Protein AF-A0A6L9QNA4-F1 (afdb_monomer)

Secondary structure (DSSP, 8-state):
-----PPPPPPHHHHHHHHHS---TT-EEEEES-TTSHHHHHHHHH-TT-EEEEEES-HHHHHHHHHHTHHHHHTTSEEEEE--GGG--PPTTPPPPSEEEESS---S----

Radius of gyration: 13.59 Å; Cα contacts (8 Å, |Δi|>4): 184; chains: 1; bounding box: 31×33×35 Å

InterPro domains:
  IPR029063 S-adenosyl-L-methionine-dependent methyltransferase superfamily [G3DSA:3.40.50.150] (7-105)
  IPR029063 S-adenosyl-L-methionine-dependent methyltransferase superfamily [SSF53335] (12-104)
  IPR041698 Methyltransferase domain 25 [PF13649] (29-103)
  IPR050723 Cyclopropane Fatty Acid Synthase/Methyltransferase [PTHR43667] (14-104)

Foldseek 3Di:
DDDPPDDPDDDPVLVVVLVPDPADAAFEEEEEACQLPNSVVVSLVRRNNHAYEYEHQDPNRQVNNCVVCVVSVVVRRYDYDNDHQVGDDDDVPDDDGPYYDYDPDDHPDHDD

Sequence (112 aa):
MAYRRSTPPLSPRLAEIVDALPIAPGMRVLEIGCGPGAAARAVAARLGGGHILAIDRSAKAVAQATAAAADEIASGRMSVRRAAVEEFALDAGEAPFDLAFAVRVGAREITL

Mean predicted aligned error: 6.04 Å

Structure (mmCIF, N/CA/C/O backbone):
data_AF-A0A6L9QNA4-F1
#
_entry.id   AF-A0A6L9QNA4-F1
#
loop_
_atom_site.group_PDB
_atom_site.id
_atom_site.type_symbol
_atom_site.label_atom_id
_atom_site.label_alt_id
_atom_site.label_comp_id
_atom_site.label_asym_id
_atom_site.label_entity_id
_atom_site.label_seq_id
_atom_site.pdbx_PDB_ins_code
_atom_site.Cartn_x
_atom_site.Cartn_y
_atom_site.Cartn_z
_atom_site.occupancy
_atom_site.B_iso_or_equiv
_atom_site.auth_seq_id
_atom_site.auth_comp_id
_atom_site.auth_asym_id
_atom_site.auth_atom_id
_atom_site.pdbx_PDB_model_num
ATOM 1 N N . MET A 1 1 ? -13.593 20.698 -17.260 1.00 40.22 1 MET A N 1
ATOM 2 C CA . MET A 1 1 ? -14.124 19.319 -17.323 1.00 40.22 1 MET A CA 1
ATOM 3 C C . MET A 1 1 ? -12.929 18.370 -17.255 1.00 40.22 1 MET A C 1
ATOM 5 O O . MET A 1 1 ? -12.251 18.184 -18.254 1.00 40.22 1 MET A O 1
ATOM 9 N N . ALA A 1 2 ? -12.547 17.920 -16.055 1.00 42.97 2 ALA A N 1
ATOM 10 C CA . ALA A 1 2 ? -11.333 17.125 -15.863 1.00 42.97 2 ALA A CA 1
ATOM 11 C C . ALA A 1 2 ? -11.594 15.663 -16.256 1.00 42.97 2 ALA A C 1
ATOM 13 O O . ALA A 1 2 ? -12.519 15.037 -15.742 1.00 42.97 2 ALA A O 1
ATOM 14 N N . TYR A 1 3 ? -10.788 15.128 -17.173 1.00 35.03 3 TYR A N 1
ATOM 15 C CA . TYR A 1 3 ? -10.797 13.715 -17.543 1.00 35.03 3 TYR A CA 1
ATOM 16 C C . TYR A 1 3 ? -10.343 12.886 -1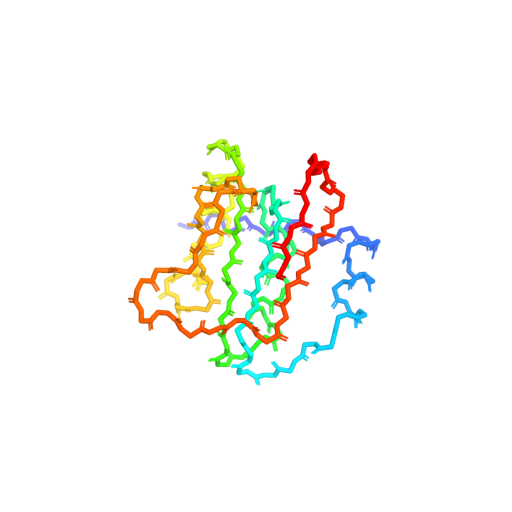6.334 1.00 35.03 3 TYR A C 1
ATOM 18 O O . TYR A 1 3 ? -9.147 12.767 -16.058 1.00 35.03 3 TYR A O 1
ATOM 26 N N . ARG A 1 4 ? -11.300 12.349 -15.567 1.00 49.19 4 ARG A N 1
ATOM 27 C CA . ARG A 1 4 ? -11.015 11.399 -14.489 1.00 49.19 4 ARG A CA 1
ATOM 28 C C . ARG A 1 4 ? -10.533 10.121 -15.168 1.00 49.19 4 ARG A C 1
ATOM 30 O O . ARG A 1 4 ? -11.337 9.383 -15.728 1.00 49.19 4 ARG A O 1
ATOM 37 N N . ARG A 1 5 ? -9.217 9.887 -15.184 1.00 42.53 5 ARG A N 1
ATOM 38 C CA . ARG A 1 5 ? -8.650 8.615 -15.648 1.00 42.53 5 ARG A CA 1
ATOM 39 C C . ARG A 1 5 ? -9.235 7.506 -14.776 1.00 42.53 5 ARG A C 1
ATOM 41 O O . ARG A 1 5 ? -8.810 7.327 -13.637 1.00 42.53 5 ARG A O 1
ATOM 48 N N . SER A 1 6 ? -10.223 6.783 -15.300 1.00 48.47 6 SER A N 1
ATOM 49 C CA . SER A 1 6 ? -10.655 5.510 -14.738 1.00 48.47 6 SER A CA 1
ATOM 50 C C . SER A 1 6 ? -9.417 4.628 -14.665 1.00 48.47 6 SER A C 1
ATOM 52 O O . SER A 1 6 ? -8.769 4.368 -15.680 1.00 48.47 6 SER A O 1
ATOM 54 N N . THR A 1 7 ? -9.036 4.240 -13.454 1.00 53.88 7 THR A N 1
ATOM 55 C CA . THR A 1 7 ? -7.955 3.273 -13.273 1.00 53.88 7 THR A CA 1
ATOM 56 C C . THR A 1 7 ? -8.379 2.004 -14.007 1.00 53.88 7 THR A C 1
ATOM 58 O O . THR A 1 7 ? -9.519 1.579 -13.805 1.00 53.88 7 THR A O 1
ATOM 61 N N . PRO A 1 8 ? -7.550 1.440 -14.906 1.00 56.38 8 PRO A N 1
ATOM 62 C CA . PRO A 1 8 ? -7.912 0.198 -15.569 1.00 56.38 8 PRO A CA 1
ATOM 63 C C . PRO A 1 8 ? -8.234 -0.856 -14.500 1.00 56.38 8 PRO A C 1
ATOM 65 O O . PRO A 1 8 ? -7.584 -0.857 -13.447 1.00 56.38 8 PRO A O 1
ATOM 68 N N . PRO A 1 9 ? -9.246 -1.711 -14.729 1.00 68.94 9 PRO A N 1
ATOM 69 C CA . PRO A 1 9 ? -9.600 -2.745 -13.770 1.00 68.94 9 PRO A CA 1
ATOM 70 C C . PRO A 1 9 ? -8.368 -3.601 -13.463 1.00 68.94 9 PRO A C 1
ATOM 72 O O . PRO A 1 9 ? -7.527 -3.835 -14.337 1.00 68.94 9 PRO A O 1
ATOM 75 N N . LEU A 1 10 ? -8.248 -4.036 -12.206 1.00 83.75 10 LEU A N 1
ATOM 76 C CA . LEU A 1 10 ? -7.211 -4.982 -11.794 1.00 83.75 10 LEU A CA 1
ATOM 77 C C . LEU A 1 10 ? -7.224 -6.176 -12.747 1.00 83.75 10 LEU A C 1
ATOM 79 O O . LEU A 1 10 ? -8.290 -6.620 -13.178 1.00 83.75 10 LEU A O 1
ATOM 83 N N . SER A 1 11 ? -6.049 -6.725 -13.061 1.00 87.94 11 SER A N 1
ATOM 84 C CA . SER A 1 11 ? -6.035 -8.006 -13.761 1.00 87.94 11 SER A CA 1
ATOM 85 C C . SER A 1 11 ? -6.747 -9.059 -12.896 1.00 87.94 11 SER A C 1
ATOM 87 O O . SER A 1 11 ? -6.602 -9.005 -11.672 1.00 87.94 11 SER A O 1
ATOM 89 N N . PRO A 1 12 ? -7.462 -10.037 -13.486 1.00 88.00 12 PRO A N 1
ATOM 90 C CA . PRO A 1 12 ? -8.196 -11.051 -12.721 1.00 88.00 12 PRO A CA 1
ATOM 91 C C . PRO A 1 12 ? -7.328 -11.737 -11.661 1.00 88.00 12 PRO A C 1
ATOM 93 O O . PRO A 1 12 ? -7.681 -11.779 -10.491 1.00 88.00 12 PRO A O 1
ATOM 96 N N . ARG A 1 13 ? -6.101 -12.113 -12.043 1.00 87.56 13 ARG A N 1
ATOM 97 C CA . ARG A 1 13 ? -5.113 -12.691 -11.126 1.00 87.56 13 ARG A CA 1
ATOM 98 C C . ARG A 1 13 ? -4.765 -11.780 -9.944 1.00 87.56 13 ARG A C 1
ATOM 100 O O . ARG A 1 13 ? -4.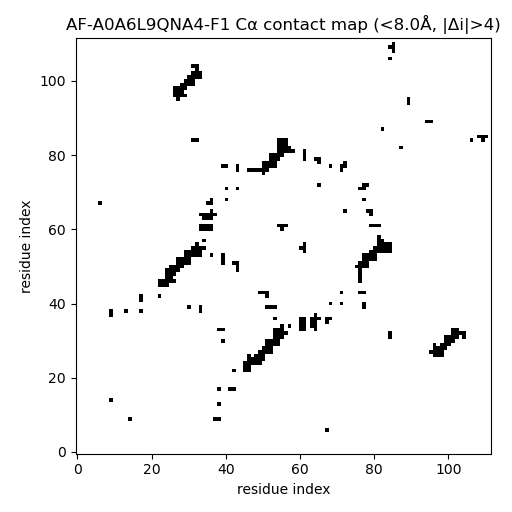519 -12.272 -8.854 1.00 87.56 13 ARG A O 1
ATOM 107 N N . LEU A 1 14 ? -4.658 -10.466 -10.155 1.00 87.50 14 LEU A N 1
ATOM 108 C CA . LEU A 1 14 ? -4.350 -9.544 -9.059 1.00 87.50 14 LEU A CA 1
ATOM 109 C C . LEU A 1 14 ? -5.566 -9.346 -8.148 1.00 87.50 14 LEU A C 1
ATOM 111 O O . LEU A 1 14 ? -5.390 -9.244 -6.939 1.00 87.50 14 LEU A O 1
ATOM 115 N N . ALA A 1 15 ? -6.774 -9.324 -8.715 1.00 89.19 15 ALA A N 1
ATOM 116 C CA . ALA A 1 15 ? -8.010 -9.271 -7.942 1.00 89.19 15 ALA A CA 1
ATOM 117 C C . ALA A 1 15 ? -8.153 -10.504 -7.035 1.00 89.19 15 ALA A C 1
ATOM 119 O O . ALA A 1 15 ? -8.318 -10.333 -5.835 1.00 89.19 15 ALA A O 1
ATOM 120 N N . GLU A 1 16 ? -7.956 -11.714 -7.572 1.00 91.56 16 GLU A N 1
ATOM 121 C CA . GLU A 1 16 ? -7.992 -12.970 -6.802 1.00 91.56 16 GLU A CA 1
ATOM 122 C C . GLU A 1 16 ? -7.013 -12.969 -5.622 1.00 91.56 16 GLU A C 1
ATOM 124 O O . GLU A 1 16 ? -7.361 -13.387 -4.522 1.00 91.56 16 GLU A O 1
ATOM 129 N N . ILE A 1 17 ? -5.789 -12.468 -5.832 1.00 91.38 17 ILE A N 1
ATOM 130 C CA . ILE A 1 17 ? -4.793 -12.367 -4.758 1.00 91.38 17 ILE A CA 1
ATOM 131 C C . ILE A 1 17 ? -5.270 -11.401 -3.672 1.00 91.38 17 ILE A C 1
ATOM 133 O O . ILE A 1 17 ? -5.189 -11.736 -2.497 1.00 91.38 17 ILE A O 1
ATOM 137 N N . VAL A 1 18 ? -5.765 -10.218 -4.053 1.00 92.50 18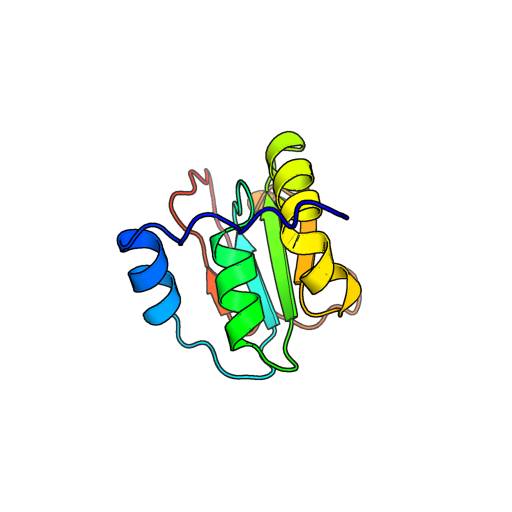 VAL A N 1
ATOM 138 C CA . VAL A 1 18 ? -6.265 -9.222 -3.092 1.00 92.50 18 VAL A CA 1
ATOM 139 C C . VAL A 1 18 ? -7.482 -9.751 -2.328 1.00 92.50 18 VAL A C 1
ATOM 141 O O . VAL A 1 18 ? -7.584 -9.504 -1.130 1.00 92.50 18 VAL A O 1
ATOM 144 N N . ASP A 1 19 ? -8.373 -10.491 -2.987 1.00 92.62 19 ASP A N 1
ATOM 145 C CA . ASP A 1 19 ? -9.567 -11.078 -2.366 1.00 92.62 19 ASP A CA 1
ATOM 146 C C . ASP A 1 19 ? -9.237 -12.228 -1.403 1.00 92.62 19 ASP A C 1
ATOM 148 O O . ASP A 1 19 ? -9.988 -12.474 -0.463 1.00 92.62 19 ASP A O 1
ATOM 152 N N . ALA A 1 20 ? -8.106 -12.908 -1.599 1.00 93.25 20 ALA A N 1
ATOM 153 C CA . ALA A 1 20 ? -7.630 -13.956 -0.700 1.00 93.25 20 ALA A CA 1
ATOM 154 C C . ALA A 1 20 ? -6.909 -13.418 0.552 1.00 93.25 20 ALA A C 1
ATOM 156 O O . ALA A 1 20 ? -6.677 -14.180 1.494 1.00 93.25 20 ALA A O 1
ATOM 157 N N . LEU A 1 21 ? -6.527 -12.134 0.582 1.00 93.75 21 LEU A N 1
ATOM 158 C CA . LEU A 1 21 ? -5.900 -11.53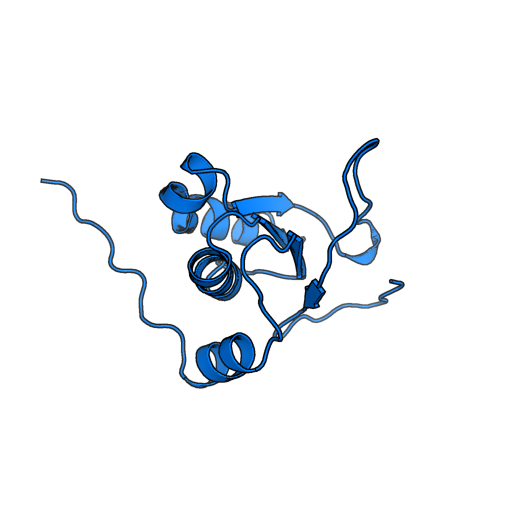6 1.760 1.00 93.75 21 LEU A CA 1
ATOM 159 C C . LEU A 1 21 ? -6.935 -11.394 2.891 1.00 93.75 21 LEU A C 1
ATOM 161 O O . LEU A 1 21 ? -8.054 -10.946 2.632 1.00 93.75 21 LEU A O 1
ATOM 165 N N . PRO A 1 22 ? -6.575 -11.688 4.155 1.00 94.94 22 PRO A N 1
ATOM 166 C CA . PRO A 1 22 ? -7.477 -11.562 5.300 1.00 94.94 22 PRO A CA 1
ATOM 167 C C . PRO A 1 22 ? -7.637 -10.091 5.729 1.00 94.94 22 PRO A C 1
ATOM 169 O O . PRO A 1 22 ? -7.342 -9.724 6.862 1.00 94.94 22 PRO A O 1
ATOM 172 N N . ILE A 1 23 ? -8.056 -9.225 4.803 1.00 94.75 23 ILE A N 1
ATOM 173 C CA . ILE A 1 23 ? -8.229 -7.791 5.036 1.00 94.75 23 ILE A CA 1
ATOM 174 C C . ILE A 1 23 ? -9.510 -7.554 5.830 1.00 94.75 23 ILE A C 1
ATOM 176 O O . ILE A 1 23 ? -10.612 -7.833 5.358 1.00 94.75 23 ILE A O 1
ATOM 180 N N . ALA A 1 24 ? -9.360 -6.964 7.009 1.00 94.19 24 ALA A N 1
ATOM 181 C CA . ALA A 1 24 ? -10.444 -6.453 7.827 1.00 94.19 24 ALA A CA 1
ATOM 182 C C . ALA A 1 24 ? -10.418 -4.912 7.858 1.00 94.19 24 ALA A C 1
ATOM 184 O O . ALA A 1 24 ? -9.349 -4.299 7.744 1.00 94.19 24 ALA A O 1
ATOM 185 N N . PRO A 1 25 ? -11.579 -4.255 8.029 1.00 94.81 25 PRO A N 1
ATOM 186 C CA . PRO A 1 25 ? -11.625 -2.814 8.227 1.00 94.81 25 PRO A CA 1
ATOM 187 C C . PRO A 1 25 ? -10.772 -2.368 9.422 1.00 94.81 25 PRO A C 1
ATOM 189 O O . PRO A 1 25 ? -10.758 -3.023 10.460 1.00 94.81 25 PRO A O 1
ATOM 192 N N . GLY A 1 26 ? -10.090 -1.230 9.289 1.00 95.56 26 GLY A N 1
ATOM 193 C CA . GLY A 1 26 ? -9.259 -0.655 10.354 1.00 95.56 26 GLY A CA 1
ATOM 194 C C . GLY A 1 26 ? -7.819 -1.177 10.419 1.00 95.56 26 GLY A C 1
ATOM 195 O O . GLY A 1 26 ? -7.022 -0.592 11.147 1.00 95.56 26 GLY A O 1
ATOM 196 N N . MET A 1 27 ? -7.458 -2.207 9.645 1.00 97.19 27 MET A N 1
ATOM 197 C CA . MET A 1 27 ? -6.092 -2.747 9.646 1.00 97.19 27 MET A CA 1
ATOM 198 C C . MET A 1 27 ? -5.052 -1.758 9.104 1.00 97.19 27 MET A C 1
ATOM 200 O O . MET A 1 27 ? -5.327 -0.930 8.228 1.00 97.19 27 MET A O 1
ATOM 204 N N . ARG A 1 28 ? -3.819 -1.912 9.587 1.00 97.44 28 ARG A N 1
ATOM 205 C CA . ARG A 1 28 ? -2.594 -1.347 9.024 1.00 97.44 28 ARG A CA 1
ATOM 206 C C . ARG A 1 28 ? -1.918 -2.396 8.152 1.00 97.44 28 ARG A C 1
ATOM 208 O O . ARG A 1 28 ? -1.468 -3.426 8.646 1.00 97.44 28 ARG A O 1
ATOM 215 N N . VAL A 1 29 ? -1.818 -2.126 6.857 1.00 97.75 29 VAL A N 1
ATOM 216 C CA . VAL A 1 29 ? -1.267 -3.068 5.875 1.00 97.75 29 VAL A CA 1
ATOM 217 C C . VAL A 1 29 ? 0.013 -2.518 5.259 1.00 97.75 29 VAL A C 1
ATOM 219 O O . VAL A 1 29 ? 0.102 -1.325 4.977 1.00 97.75 29 VAL A O 1
ATOM 222 N N . LEU A 1 30 ? 0.986 -3.391 5.017 1.00 97.50 30 LEU A N 1
ATOM 223 C CA . LEU A 1 30 ? 2.197 -3.104 4.254 1.00 97.50 30 LEU A CA 1
ATOM 224 C C . LEU A 1 30 ? 2.171 -3.865 2.919 1.00 97.50 30 LEU A C 1
ATOM 226 O O . LEU A 1 30 ? 2.095 -5.093 2.903 1.00 97.50 30 LEU A O 1
ATOM 230 N N . GLU A 1 31 ? 2.278 -3.150 1.799 1.00 97.19 31 GLU A N 1
ATOM 231 C CA . GLU A 1 31 ? 2.624 -3.745 0.502 1.00 97.19 31 GLU A CA 1
ATOM 232 C C . GLU A 1 31 ? 4.108 -3.517 0.205 1.00 97.19 31 GLU A C 1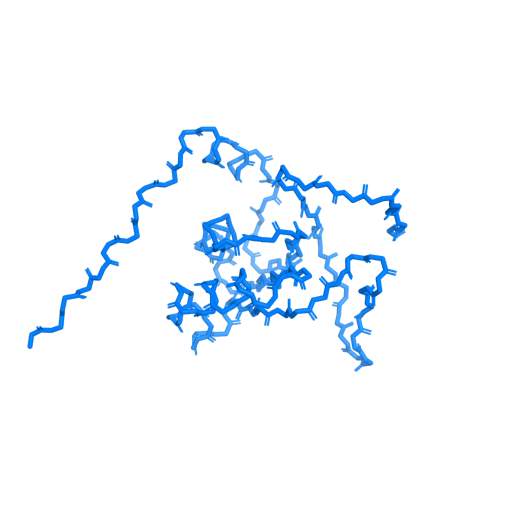
ATOM 234 O O . GLU A 1 31 ? 4.569 -2.376 0.136 1.00 97.19 31 GLU A O 1
ATOM 239 N N . ILE A 1 32 ? 4.840 -4.603 -0.044 1.00 96.12 32 ILE A N 1
ATOM 240 C CA . ILE A 1 32 ? 6.232 -4.583 -0.496 1.00 96.12 32 ILE A CA 1
ATOM 241 C C . ILE A 1 32 ? 6.266 -4.687 -2.022 1.00 96.12 32 ILE A C 1
ATOM 243 O O . ILE A 1 32 ? 5.623 -5.564 -2.596 1.00 96.12 32 ILE A O 1
ATOM 247 N N . GLY A 1 33 ? 7.052 -3.826 -2.673 1.00 94.88 33 GLY A N 1
ATOM 248 C CA . GLY A 1 33 ? 7.243 -3.811 -4.126 1.00 94.88 33 GLY A CA 1
ATOM 249 C C . GLY A 1 33 ? 5.973 -3.445 -4.894 1.00 94.88 33 GLY A C 1
ATOM 250 O O . GLY A 1 33 ? 5.547 -4.187 -5.778 1.00 94.88 33 GLY A O 1
ATOM 251 N N . CYS A 1 34 ? 5.361 -2.311 -4.547 1.00 94.50 34 CYS A N 1
ATOM 252 C CA . CYS A 1 34 ? 4.019 -1.944 -5.005 1.00 94.50 34 CYS A CA 1
ATOM 253 C C . CYS A 1 34 ? 3.906 -1.593 -6.500 1.00 94.50 34 CYS A C 1
ATOM 255 O O . CYS A 1 34 ? 2.795 -1.505 -7.042 1.00 94.50 34 CYS A O 1
ATOM 257 N N . GLY A 1 35 ? 5.027 -1.380 -7.201 1.00 93.31 35 GLY A N 1
ATOM 258 C CA . GLY A 1 35 ? 5.012 -1.005 -8.610 1.00 93.31 35 GLY A CA 1
ATOM 259 C C . GLY A 1 35 ? 4.153 0.253 -8.847 1.00 93.31 35 GLY A C 1
ATOM 260 O O . GLY A 1 35 ? 4.304 1.244 -8.139 1.00 93.31 35 GLY A O 1
ATOM 261 N N . PRO A 1 36 ? 3.223 0.248 -9.821 1.00 93.81 36 PRO A N 1
ATOM 262 C CA . PRO A 1 36 ? 2.297 1.366 -10.043 1.00 93.81 36 PRO A CA 1
ATOM 263 C C . PRO A 1 36 ? 1.187 1.537 -8.983 1.00 93.81 36 PRO A C 1
ATOM 265 O O . PRO A 1 36 ? 0.328 2.398 -9.164 1.00 93.81 36 PRO A O 1
ATOM 268 N N . GLY A 1 37 ? 1.139 0.714 -7.927 1.00 94.56 37 GLY A N 1
ATOM 269 C CA . GLY A 1 37 ? 0.212 0.872 -6.796 1.00 94.56 37 GLY A CA 1
ATOM 270 C C . GLY A 1 37 ? -1.201 0.313 -6.999 1.00 94.56 37 GLY A C 1
ATOM 271 O O . GLY A 1 37 ? -2.119 0.681 -6.268 1.00 94.56 37 GLY A O 1
ATOM 272 N N . ALA A 1 38 ? -1.418 -0.558 -7.990 1.00 94.94 38 ALA A N 1
ATOM 273 C CA . ALA A 1 38 ? -2.749 -1.103 -8.273 1.00 94.94 38 ALA A CA 1
ATOM 274 C C . ALA A 1 38 ? -3.292 -1.968 -7.118 1.00 94.94 38 ALA A C 1
ATOM 276 O O . ALA A 1 38 ? -4.456 -1.821 -6.744 1.00 94.94 38 ALA A O 1
ATOM 277 N N . ALA A 1 39 ? -2.455 -2.833 -6.533 1.00 94.88 39 ALA A N 1
ATOM 278 C CA . ALA A 1 39 ? -2.862 -3.683 -5.415 1.00 94.88 39 ALA A CA 1
ATOM 279 C C . ALA A 1 39 ? -3.101 -2.851 -4.147 1.00 94.88 39 ALA A C 1
ATOM 281 O O . ALA A 1 39 ? -4.171 -2.970 -3.553 1.00 94.88 39 ALA A O 1
ATOM 282 N N . ALA A 1 40 ? -2.183 -1.939 -3.796 1.00 96.50 40 ALA A N 1
ATOM 283 C CA . ALA A 1 40 ? -2.363 -1.032 -2.664 1.00 96.50 40 ALA A CA 1
ATOM 284 C C . ALA A 1 40 ? -3.694 -0.281 -2.704 1.00 96.50 40 ALA A C 1
ATOM 286 O O . ALA A 1 40 ? -4.415 -0.248 -1.711 1.00 96.50 40 ALA A O 1
ATOM 287 N N . ARG A 1 41 ? -4.070 0.280 -3.857 1.00 95.62 41 ARG A N 1
ATOM 288 C CA . ARG A 1 41 ? -5.344 1.000 -3.994 1.00 95.62 41 ARG A CA 1
ATOM 289 C C . ARG A 1 41 ? -6.556 0.084 -3.842 1.00 95.62 41 ARG A C 1
ATOM 291 O O . ARG A 1 41 ? -7.555 0.473 -3.240 1.00 95.62 41 ARG A O 1
ATOM 298 N N . ALA A 1 42 ? -6.463 -1.147 -4.341 1.00 95.12 42 ALA A N 1
ATOM 299 C CA . ALA A 1 42 ? -7.504 -2.153 -4.154 1.00 95.12 42 ALA A CA 1
ATOM 300 C C . ALA A 1 42 ? -7.683 -2.524 -2.674 1.00 95.12 42 ALA A C 1
ATOM 302 O O . ALA A 1 42 ? -8.814 -2.664 -2.204 1.00 95.12 42 ALA A O 1
ATOM 303 N N . VAL A 1 43 ? -6.582 -2.653 -1.934 1.00 96.12 43 VAL A N 1
ATOM 304 C CA . VAL A 1 43 ? -6.604 -2.902 -0.489 1.00 96.12 43 VAL A CA 1
ATOM 305 C C . VAL A 1 43 ? -7.130 -1.677 0.264 1.00 96.12 43 VAL A C 1
ATOM 307 O O . VAL A 1 43 ? -8.026 -1.822 1.089 1.00 96.12 43 VAL A O 1
ATOM 310 N N . ALA A 1 44 ? -6.684 -0.463 -0.076 1.00 96.06 44 ALA A N 1
ATOM 311 C CA . ALA A 1 44 ? -7.159 0.785 0.531 1.00 96.06 44 ALA A CA 1
ATOM 312 C C . ALA A 1 44 ? -8.689 0.937 0.452 1.00 96.06 44 ALA A C 1
ATOM 314 O O . ALA A 1 44 ? -9.313 1.427 1.391 1.00 96.06 44 ALA A O 1
ATOM 315 N N . ALA A 1 45 ? -9.307 0.474 -0.639 1.00 93.75 45 ALA A N 1
ATOM 316 C CA . ALA A 1 45 ? -10.761 0.474 -0.797 1.00 93.75 45 ALA A CA 1
ATOM 317 C C . ALA A 1 45 ? -11.492 -0.492 0.162 1.00 93.75 45 ALA A C 1
ATOM 319 O O . ALA A 1 45 ? -12.657 -0.262 0.477 1.00 93.75 45 ALA A O 1
ATOM 320 N N . ARG A 1 46 ? -10.824 -1.554 0.636 1.00 94.31 46 ARG A N 1
ATOM 321 C CA . ARG A 1 46 ? -11.373 -2.572 1.556 1.00 94.31 46 ARG A CA 1
ATOM 322 C C . ARG A 1 46 ? -11.123 -2.245 3.032 1.00 94.31 46 ARG A C 1
ATOM 324 O O . ARG A 1 46 ? -11.844 -2.732 3.895 1.00 94.31 46 ARG A O 1
ATOM 331 N N . LEU A 1 47 ? -10.132 -1.403 3.325 1.00 93.75 47 LEU A N 1
ATOM 332 C CA . LEU A 1 47 ? -9.712 -1.088 4.694 1.00 93.75 47 LEU A CA 1
ATOM 333 C C . LEU A 1 47 ? -10.671 -0.172 5.462 1.00 93.75 47 LEU A C 1
ATOM 335 O O . LEU A 1 47 ? -10.578 -0.094 6.687 1.00 93.75 47 LEU A O 1
ATOM 339 N N . GLY A 1 48 ? -11.580 0.538 4.789 1.00 88.38 48 GLY A N 1
ATOM 340 C CA . GLY A 1 48 ? -12.462 1.503 5.452 1.00 88.38 48 GLY A CA 1
ATOM 341 C C . GLY A 1 48 ? -11.658 2.571 6.207 1.00 88.38 48 GLY A C 1
ATOM 342 O O . GLY A 1 48 ? -11.014 3.406 5.577 1.00 88.38 48 GLY A O 1
ATOM 343 N N . GLY A 1 49 ? -11.690 2.535 7.546 1.00 90.25 49 GLY A N 1
ATOM 344 C CA . GLY A 1 49 ? -10.909 3.418 8.430 1.00 90.25 49 GLY A CA 1
ATOM 345 C C . GLY A 1 49 ? -9.450 2.999 8.670 1.00 90.25 49 GLY A C 1
ATOM 346 O O . GLY A 1 49 ? -8.786 3.606 9.503 1.00 90.25 49 GLY A O 1
ATOM 347 N N . GLY A 1 50 ? -8.970 1.950 7.996 1.00 96.44 50 GLY A N 1
ATOM 348 C CA . GLY A 1 50 ? -7.583 1.483 8.075 1.00 96.44 50 GLY A CA 1
ATOM 349 C C . GLY A 1 50 ? -6.622 2.247 7.159 1.00 96.44 50 GLY A C 1
ATOM 350 O O . GLY A 1 50 ? -6.987 3.229 6.509 1.00 96.44 50 GL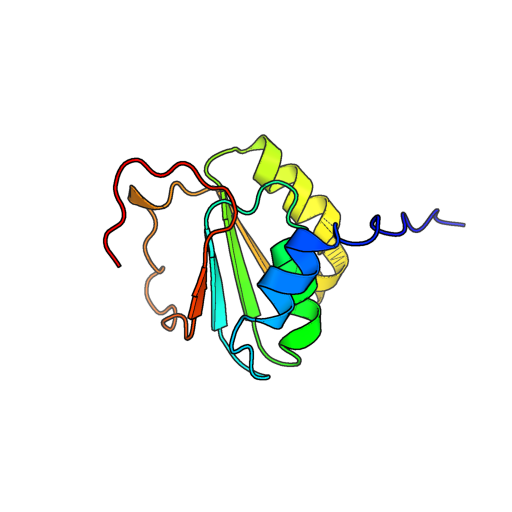Y A O 1
ATOM 351 N N . HIS A 1 51 ? -5.381 1.766 7.091 1.00 97.81 51 HIS A N 1
ATOM 352 C CA . HIS A 1 51 ? -4.303 2.407 6.340 1.00 97.81 51 HIS A CA 1
ATOM 353 C C . HIS A 1 51 ? -3.412 1.381 5.640 1.00 97.81 51 HIS A C 1
ATOM 355 O O . HIS A 1 51 ? -3.026 0.384 6.244 1.00 97.81 51 HIS A O 1
ATOM 361 N N . ILE A 1 52 ? -3.015 1.655 4.397 1.00 98.12 52 ILE A N 1
ATOM 362 C CA . ILE A 1 52 ? -1.974 0.885 3.708 1.00 98.12 52 ILE A CA 1
ATOM 363 C C . ILE A 1 52 ? -0.738 1.731 3.403 1.00 98.12 52 ILE A C 1
ATOM 365 O O . ILE A 1 52 ? -0.823 2.768 2.745 1.00 98.12 52 ILE A O 1
ATOM 369 N N . LEU A 1 53 ? 0.425 1.245 3.832 1.00 97.88 53 LEU A N 1
ATOM 370 C CA . LEU A 1 53 ? 1.717 1.732 3.372 1.00 97.88 53 LEU A CA 1
ATOM 371 C C . LEU A 1 53 ? 2.192 0.868 2.201 1.00 97.88 53 LEU A C 1
ATOM 373 O O . LEU A 1 53 ? 2.333 -0.343 2.331 1.00 97.88 53 LEU A O 1
ATOM 377 N N . ALA A 1 54 ? 2.475 1.494 1.066 1.00 97.50 54 ALA A N 1
ATOM 378 C CA . ALA A 1 54 ? 3.032 0.837 -0.106 1.00 97.50 54 ALA A CA 1
ATOM 379 C C . ALA A 1 54 ? 4.495 1.255 -0.299 1.00 97.50 54 ALA A C 1
ATOM 381 O O . ALA A 1 54 ? 4.784 2.448 -0.427 1.00 97.50 54 ALA A O 1
ATOM 382 N N . ILE A 1 55 ? 5.420 0.295 -0.343 1.00 97.44 55 ILE A N 1
ATOM 383 C CA . ILE A 1 55 ? 6.846 0.567 -0.550 1.00 97.44 55 ILE A CA 1
ATOM 384 C C . ILE A 1 55 ? 7.350 0.016 -1.881 1.00 97.44 55 ILE A C 1
ATOM 386 O O . ILE A 1 55 ? 6.939 -1.055 -2.325 1.00 97.44 55 ILE A O 1
ATOM 390 N N . ASP A 1 56 ? 8.273 0.731 -2.517 1.00 95.94 56 ASP A N 1
ATOM 391 C CA . ASP A 1 56 ? 9.034 0.227 -3.663 1.00 95.94 56 ASP A CA 1
ATOM 392 C C . ASP A 1 56 ? 10.418 0.891 -3.719 1.00 95.94 56 ASP A C 1
ATOM 394 O O . ASP A 1 56 ? 10.564 2.087 -3.454 1.00 95.94 56 ASP A O 1
ATOM 398 N N . ARG A 1 57 ? 11.457 0.143 -4.100 1.00 95.12 57 ARG A N 1
ATOM 399 C CA . ARG A 1 57 ? 12.822 0.683 -4.246 1.00 95.12 57 ARG A CA 1
ATOM 400 C C . ARG A 1 57 ? 12.948 1.652 -5.428 1.00 95.12 57 ARG A C 1
ATOM 402 O O . ARG A 1 57 ? 13.822 2.527 -5.451 1.00 95.12 57 ARG A O 1
ATOM 409 N N . SER A 1 58 ? 12.092 1.485 -6.436 1.00 95.62 58 SER A N 1
ATOM 410 C CA . SER A 1 58 ? 12.094 2.249 -7.677 1.00 95.62 58 SER A CA 1
ATOM 411 C C . SER A 1 58 ? 11.419 3.603 -7.487 1.00 95.62 58 SER A C 1
ATOM 413 O O . SER A 1 58 ? 10.203 3.698 -7.332 1.00 95.62 58 SER A O 1
ATOM 415 N N . ALA A 1 59 ? 12.195 4.683 -7.616 1.00 96.44 59 ALA A N 1
ATOM 416 C CA . ALA A 1 59 ? 11.656 6.045 -7.610 1.00 96.44 59 ALA A CA 1
ATOM 417 C C . ALA A 1 59 ? 10.568 6.253 -8.682 1.00 96.44 59 ALA A C 1
ATOM 419 O O . ALA A 1 59 ? 9.602 6.979 -8.460 1.00 96.44 59 ALA A O 1
ATOM 420 N N . LYS A 1 60 ? 10.697 5.576 -9.833 1.00 96.62 60 LYS A N 1
ATOM 421 C CA . LYS A 1 60 ? 9.695 5.609 -10.904 1.00 96.62 60 LYS A CA 1
ATOM 422 C C . LYS A 1 60 ? 8.378 4.963 -10.466 1.00 96.62 60 LYS A C 1
ATOM 424 O O . LYS A 1 60 ? 7.326 5.539 -10.720 1.00 96.62 60 LYS A O 1
ATOM 429 N N . ALA A 1 61 ? 8.441 3.794 -9.826 1.00 94.88 61 ALA A N 1
ATOM 430 C CA . ALA A 1 61 ? 7.259 3.091 -9.329 1.00 94.88 61 ALA A CA 1
ATOM 431 C C . ALA A 1 61 ? 6.538 3.931 -8.269 1.00 94.88 61 ALA A C 1
ATOM 433 O O . ALA A 1 61 ? 5.353 4.207 -8.412 1.00 94.88 61 ALA A O 1
ATOM 434 N N . VAL A 1 62 ? 7.290 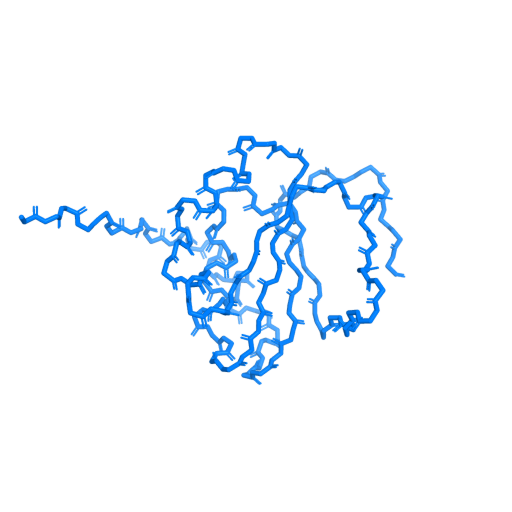4.459 -7.299 1.00 97.38 62 VAL A N 1
ATOM 435 C CA . VAL A 1 62 ? 6.770 5.358 -6.259 1.00 97.38 62 VAL A CA 1
ATOM 436 C C . VAL A 1 62 ? 6.062 6.567 -6.863 1.00 97.38 62 VAL A C 1
ATOM 438 O O . VAL A 1 62 ? 4.925 6.845 -6.502 1.00 97.38 62 VAL A O 1
ATOM 441 N N . ALA A 1 63 ? 6.672 7.254 -7.833 1.00 97.44 63 ALA A N 1
ATOM 442 C CA . ALA A 1 63 ? 6.033 8.396 -8.488 1.00 97.44 63 ALA A CA 1
ATOM 443 C C . ALA A 1 63 ? 4.717 8.010 -9.193 1.00 97.44 63 ALA A C 1
ATOM 445 O O . ALA A 1 63 ? 3.734 8.749 -9.119 1.00 97.44 63 ALA A O 1
ATOM 446 N N . GLN A 1 64 ? 4.678 6.847 -9.853 1.00 97.00 64 GLN A N 1
ATOM 447 C CA . GLN A 1 64 ? 3.471 6.335 -10.507 1.00 97.00 64 GLN A CA 1
ATOM 448 C C . GLN A 1 64 ? 2.380 5.968 -9.493 1.00 97.00 64 GLN A C 1
ATOM 450 O O . GLN A 1 64 ? 1.232 6.367 -9.685 1.00 97.00 64 GLN A O 1
ATOM 455 N N . ALA A 1 65 ? 2.733 5.262 -8.418 1.00 97.25 65 ALA A N 1
ATOM 456 C CA . ALA A 1 65 ? 1.813 4.877 -7.353 1.00 97.25 65 ALA A CA 1
ATOM 457 C C . ALA A 1 65 ? 1.234 6.102 -6.637 1.00 97.25 65 ALA A C 1
ATOM 459 O O . ALA A 1 65 ? 0.017 6.200 -6.495 1.00 97.25 65 ALA A O 1
ATOM 460 N N . THR A 1 66 ? 2.073 7.077 -6.274 1.00 97.75 66 THR A N 1
ATOM 461 C CA . THR A 1 66 ? 1.636 8.332 -5.645 1.00 97.75 66 THR A CA 1
ATOM 462 C C . THR A 1 66 ? 0.670 9.103 -6.541 1.00 97.75 66 THR A C 1
ATOM 464 O O . THR A 1 66 ? -0.373 9.552 -6.077 1.00 97.75 66 THR A O 1
ATOM 467 N N . ALA A 1 67 ? 0.971 9.225 -7.839 1.00 97.00 67 ALA A N 1
ATOM 468 C CA . ALA A 1 67 ? 0.084 9.907 -8.780 1.00 97.00 67 ALA A CA 1
ATOM 469 C C . ALA A 1 67 ? -1.247 9.162 -8.981 1.00 97.00 67 ALA A C 1
ATOM 471 O O . ALA A 1 67 ? -2.290 9.792 -9.150 1.00 97.00 67 ALA A O 1
ATOM 472 N N . ALA A 1 68 ? -1.221 7.827 -8.978 1.00 95.06 68 ALA A N 1
ATOM 473 C CA . ALA A 1 68 ? -2.417 7.010 -9.134 1.00 95.06 68 ALA A CA 1
ATOM 474 C C . ALA A 1 68 ? -3.305 7.010 -7.879 1.00 95.06 68 ALA A C 1
ATOM 476 O O . ALA A 1 68 ? -4.518 6.898 -8.021 1.00 95.06 68 ALA A O 1
ATOM 477 N N . ALA A 1 69 ? -2.713 7.131 -6.688 1.00 96.25 69 ALA A N 1
ATOM 478 C CA . ALA A 1 69 ? -3.382 7.028 -5.390 1.00 96.25 69 ALA A CA 1
ATOM 479 C C . ALA A 1 69 ? -3.653 8.389 -4.716 1.00 96.25 69 ALA A C 1
ATOM 481 O O . ALA A 1 69 ? -3.749 8.469 -3.492 1.00 96.25 69 ALA A O 1
ATOM 482 N N . ALA A 1 70 ? -3.714 9.478 -5.489 1.00 96.62 70 ALA A N 1
ATOM 483 C CA . ALA A 1 70 ? -3.815 10.832 -4.942 1.00 96.62 70 ALA A CA 1
ATOM 484 C C . ALA A 1 70 ? -5.039 11.020 -4.021 1.00 96.62 70 ALA A C 1
ATOM 486 O O . ALA A 1 70 ? -4.911 11.635 -2.963 1.00 96.62 70 ALA A O 1
ATOM 487 N N . ASP A 1 71 ? -6.194 10.452 -4.386 1.00 95.50 71 ASP A N 1
ATOM 488 C CA . ASP A 1 71 ? -7.433 10.543 -3.598 1.00 95.50 71 ASP A CA 1
ATOM 489 C C . ASP A 1 71 ? -7.303 9.751 -2.280 1.00 95.50 71 ASP A C 1
ATOM 491 O O . ASP A 1 71 ? -7.687 10.221 -1.206 1.00 95.50 71 ASP A O 1
ATOM 495 N N . GLU A 1 72 ? -6.738 8.544 -2.342 1.00 96.62 72 GLU A N 1
ATOM 496 C CA . GLU A 1 72 ? -6.535 7.665 -1.193 1.00 96.62 72 GLU A CA 1
ATOM 497 C C . GLU A 1 72 ? -5.520 8.259 -0.205 1.00 96.62 72 GLU A C 1
ATOM 499 O O . GLU A 1 72 ? -5.769 8.244 1.004 1.00 96.62 72 GLU A O 1
ATOM 504 N N . ILE A 1 73 ? -4.436 8.853 -0.716 1.00 97.62 73 ILE A N 1
ATOM 505 C CA . ILE A 1 73 ? -3.424 9.566 0.075 1.00 97.62 73 ILE A CA 1
ATOM 506 C C . ILE A 1 73 ? -4.027 10.808 0.729 1.00 97.62 73 ILE A C 1
ATOM 508 O O . ILE A 1 73 ? -3.881 10.990 1.935 1.00 97.62 73 ILE A O 1
ATOM 512 N N . ALA A 1 74 ? -4.758 11.633 -0.028 1.00 96.69 74 ALA A N 1
ATOM 513 C CA . ALA A 1 74 ? -5.413 12.823 0.514 1.00 96.69 74 ALA A CA 1
ATOM 514 C C . ALA A 1 74 ? -6.430 12.477 1.616 1.00 96.69 74 ALA A C 1
ATOM 516 O O . ALA A 1 74 ? -6.599 13.236 2.566 1.00 96.69 74 ALA A O 1
ATOM 517 N N . SER A 1 75 ? -7.078 11.311 1.517 1.00 95.25 75 SER A N 1
ATOM 518 C CA . SER A 1 75 ? -7.993 10.802 2.546 1.00 95.25 75 SER A CA 1
ATOM 519 C C . SER A 1 75 ? -7.307 10.130 3.746 1.00 95.25 75 SER A C 1
ATOM 521 O O . SER A 1 75 ? -7.997 9.697 4.665 1.00 95.25 75 SER A O 1
ATOM 523 N N . GLY A 1 76 ? -5.975 9.995 3.737 1.00 96.00 76 GLY A N 1
ATOM 524 C CA . GLY A 1 76 ? -5.195 9.360 4.806 1.00 96.00 76 GLY A CA 1
ATOM 525 C C . GLY A 1 76 ? -5.230 7.826 4.827 1.00 96.00 76 GLY A C 1
ATOM 526 O O . GLY A 1 76 ? -4.610 7.215 5.696 1.00 96.00 76 GLY A O 1
ATOM 527 N N . ARG A 1 77 ? -5.911 7.182 3.870 1.00 96.69 77 ARG A N 1
ATOM 528 C CA . ARG A 1 77 ? -6.039 5.712 3.799 1.00 96.69 77 ARG A CA 1
ATOM 529 C C . ARG A 1 77 ? -4.834 5.018 3.173 1.00 96.69 77 ARG A C 1
ATOM 531 O O . ARG A 1 77 ? -4.720 3.798 3.260 1.00 96.69 77 ARG A O 1
ATOM 538 N N . MET A 1 78 ? -3.959 5.767 2.510 1.00 97.69 78 MET A N 1
ATOM 539 C CA . MET A 1 78 ? -2.788 5.216 1.842 1.00 97.69 78 MET A CA 1
ATOM 540 C C . MET A 1 78 ? -1.575 6.131 1.992 1.00 97.69 78 MET A C 1
ATOM 542 O O . MET A 1 78 ? -1.695 7.352 2.059 1.00 97.69 78 MET A O 1
ATOM 546 N N . SER A 1 79 ? -0.388 5.541 2.016 1.00 97.62 79 SER A N 1
ATOM 547 C CA . SER A 1 79 ? 0.888 6.238 1.880 1.00 97.62 79 SER A CA 1
ATOM 548 C C . SER A 1 79 ? 1.821 5.453 0.970 1.00 97.62 79 SER A C 1
ATOM 550 O O . SER A 1 79 ? 1.702 4.236 0.842 1.00 97.62 79 SER A O 1
ATOM 552 N N . VAL A 1 80 ? 2.752 6.154 0.323 1.00 97.88 80 VAL A N 1
ATOM 553 C CA . VAL A 1 80 ? 3.760 5.542 -0.548 1.00 97.88 80 VAL A CA 1
ATOM 554 C C . VAL A 1 80 ? 5.139 5.997 -0.094 1.00 97.88 80 VAL A C 1
ATOM 556 O O . VAL A 1 80 ? 5.374 7.198 0.039 1.00 97.88 80 VAL A O 1
ATOM 559 N N . ARG A 1 81 ? 6.057 5.054 0.132 1.00 96.31 81 ARG A N 1
ATOM 560 C CA . ARG A 1 81 ? 7.455 5.348 0.479 1.00 96.31 81 ARG A CA 1
ATOM 561 C C . ARG A 1 81 ? 8.403 4.685 -0.505 1.00 96.31 81 ARG A C 1
ATOM 563 O O . ARG A 1 81 ? 8.186 3.563 -0.955 1.00 96.31 81 ARG A O 1
ATOM 570 N N . ARG A 1 82 ? 9.495 5.378 -0.820 1.00 97.06 82 ARG A N 1
ATOM 571 C CA . ARG A 1 82 ? 10.607 4.758 -1.536 1.00 97.06 82 ARG A CA 1
ATOM 572 C C . ARG A 1 82 ? 11.491 4.034 -0.532 1.00 97.06 82 ARG A C 1
ATOM 574 O O . A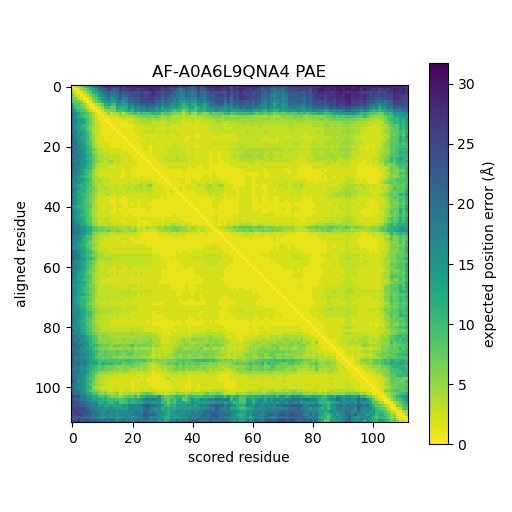RG A 1 82 ? 12.169 4.698 0.240 1.00 97.06 82 ARG A O 1
ATOM 581 N N . ALA A 1 83 ? 11.500 2.709 -0.578 1.00 94.25 83 ALA A N 1
ATOM 582 C CA . ALA A 1 83 ? 12.349 1.880 0.269 1.00 94.25 83 ALA A CA 1
ATOM 583 C C . ALA A 1 83 ? 12.598 0.519 -0.393 1.00 94.25 83 ALA A C 1
ATOM 585 O O . ALA A 1 83 ? 11.708 -0.034 -1.045 1.00 94.25 83 ALA A O 1
ATOM 586 N N . ALA A 1 84 ? 13.808 -0.014 -0.229 1.00 90.50 84 ALA A N 1
ATOM 587 C CA . ALA A 1 84 ? 14.047 -1.444 -0.383 1.00 90.50 84 ALA A CA 1
ATOM 588 C C . ALA A 1 84 ? 13.516 -2.164 0.865 1.00 90.50 84 ALA A C 1
ATOM 590 O O . ALA A 1 84 ? 13.566 -1.597 1.954 1.00 90.50 84 ALA A O 1
ATOM 591 N N . VAL A 1 85 ? 12.991 -3.385 0.720 1.00 87.69 85 VAL A N 1
ATOM 592 C CA . VAL A 1 85 ? 12.436 -4.121 1.872 1.00 87.69 85 VAL A CA 1
ATOM 593 C C . VAL A 1 85 ? 13.530 -4.483 2.872 1.00 87.69 85 VAL A C 1
ATOM 595 O O . VAL A 1 85 ? 13.299 -4.435 4.071 1.00 87.69 85 VAL A O 1
ATOM 598 N N . GLU A 1 86 ? 14.736 -4.748 2.376 1.00 84.81 86 GLU A N 1
ATOM 599 C CA . GLU A 1 86 ? 15.930 -5.065 3.158 1.00 84.81 86 GLU A CA 1
ATOM 600 C C . GLU A 1 86 ? 16.372 -3.910 4.077 1.00 84.81 86 GLU A C 1
ATOM 602 O O . GLU A 1 86 ? 17.055 -4.127 5.073 1.00 84.81 86 GLU A O 1
ATOM 607 N N . GLU A 1 87 ? 15.977 -2.682 3.743 1.00 87.50 87 GLU A N 1
ATOM 608 C CA . GLU A 1 87 ? 16.309 -1.453 4.474 1.00 87.50 87 GLU A CA 1
ATOM 609 C C . GLU A 1 87 ? 15.075 -0.848 5.159 1.00 87.50 87 GLU A C 1
ATOM 611 O O . GLU A 1 87 ? 15.156 0.216 5.774 1.00 87.50 87 GLU A O 1
ATOM 616 N N . PHE A 1 88 ? 13.910 -1.485 5.015 1.00 88.88 88 PHE A N 1
ATOM 617 C CA . PHE A 1 88 ? 12.668 -0.953 5.540 1.00 88.88 88 PHE A CA 1
ATOM 618 C C . PHE A 1 88 ? 12.594 -1.180 7.049 1.00 88.88 88 PHE A C 1
ATOM 620 O O . PHE A 1 88 ? 12.609 -2.310 7.531 1.00 88.88 88 PHE A O 1
ATOM 627 N N . ALA A 1 89 ? 12.449 -0.083 7.783 1.00 89.25 89 ALA A N 1
ATOM 628 C CA . ALA A 1 89 ? 12.153 -0.079 9.202 1.00 89.25 89 ALA A CA 1
ATOM 629 C C . ALA A 1 89 ? 10.960 0.842 9.468 1.00 89.25 89 ALA A C 1
ATOM 631 O O . ALA A 1 89 ? 10.718 1.800 8.731 1.00 89.25 89 ALA A O 1
ATOM 632 N N . LEU A 1 90 ? 10.224 0.539 10.535 1.00 87.31 90 LEU A N 1
ATOM 633 C CA . LEU A 1 90 ? 9.221 1.447 11.076 1.00 87.31 90 LEU A CA 1
ATOM 634 C C . LEU A 1 90 ? 9.907 2.711 11.603 1.00 87.31 90 LEU A C 1
ATOM 636 O O . LEU A 1 90 ? 10.939 2.619 12.275 1.00 87.31 90 LEU A O 1
ATOM 640 N N . ASP A 1 91 ? 9.314 3.876 11.338 1.00 87.75 91 ASP A N 1
ATOM 641 C CA . ASP A 1 91 ? 9.779 5.111 11.967 1.00 87.75 91 ASP A CA 1
ATOM 642 C C . ASP A 1 91 ? 9.494 5.067 13.479 1.00 87.75 91 ASP A C 1
ATOM 644 O O . ASP A 1 91 ? 8.604 4.356 13.962 1.00 87.75 91 ASP A O 1
ATOM 648 N N . ALA A 1 92 ? 10.252 5.839 14.260 1.00 84.81 92 ALA A N 1
ATOM 649 C CA . ALA A 1 92 ? 10.076 5.883 15.707 1.00 84.81 92 ALA A CA 1
ATOM 650 C C . ALA A 1 92 ? 8.638 6.298 16.075 1.00 84.81 92 ALA A C 1
ATOM 652 O O . ALA A 1 92 ? 8.188 7.394 15.744 1.00 84.81 92 ALA A O 1
ATOM 653 N N . GLY A 1 93 ? 7.930 5.417 16.787 1.00 85.25 93 GLY A N 1
ATOM 654 C CA . GLY A 1 93 ? 6.537 5.630 17.186 1.00 85.25 93 GLY A CA 1
ATOM 655 C C . GLY A 1 93 ? 5.495 5.163 16.165 1.00 85.25 93 GLY A C 1
ATOM 656 O O . GLY A 1 93 ? 4.301 5.307 16.427 1.00 85.25 93 GLY A O 1
ATOM 657 N N . GLU A 1 94 ? 5.898 4.571 15.036 1.00 88.50 94 GLU A N 1
ATOM 658 C CA . GLU A 1 94 ? 4.947 3.915 14.141 1.00 88.50 94 GLU A CA 1
ATOM 659 C C . GLU A 1 94 ? 4.456 2.592 14.721 1.00 88.50 94 GLU A C 1
ATOM 661 O O . GLU A 1 94 ? 5.230 1.736 15.149 1.00 88.50 94 GLU A O 1
ATOM 666 N N . ALA A 1 95 ? 3.136 2.412 14.702 1.00 88.19 95 ALA A N 1
ATOM 667 C CA . ALA A 1 95 ? 2.532 1.148 15.081 1.00 88.19 95 ALA A CA 1
ATOM 668 C C . ALA A 1 95 ? 2.880 0.049 14.054 1.00 88.19 95 ALA A C 1
ATOM 670 O O . ALA A 1 95 ? 2.915 0.346 12.848 1.00 88.19 95 ALA A O 1
ATOM 671 N N . PRO A 1 96 ? 3.057 -1.209 14.506 1.00 92.88 96 PRO A N 1
ATOM 672 C CA . PRO A 1 96 ? 3.230 -2.364 13.631 1.00 92.88 96 PRO A CA 1
ATOM 673 C C . PRO A 1 96 ? 2.118 -2.508 12.584 1.00 92.88 96 PRO A C 1
ATOM 675 O O . PRO A 1 96 ? 1.043 -1.909 12.694 1.00 92.88 96 PRO A O 1
ATOM 678 N N . PHE A 1 97 ? 2.392 -3.312 11.559 1.00 95.50 97 PHE A N 1
ATOM 679 C CA . PHE A 1 97 ? 1.399 -3.706 10.563 1.00 95.50 97 PHE A CA 1
ATOM 680 C C . PHE A 1 97 ? 0.700 -4.995 10.995 1.00 95.50 97 PHE A C 1
ATOM 682 O O . PHE A 1 97 ? 1.347 -5.917 11.485 1.00 95.50 97 PHE A O 1
ATOM 689 N N . ASP A 1 98 ? -0.606 -5.071 10.758 1.00 96.25 98 ASP A N 1
ATOM 690 C CA . ASP A 1 98 ? -1.410 -6.272 10.996 1.00 96.25 98 ASP A CA 1
ATOM 691 C C . ASP A 1 98 ? -1.222 -7.310 9.876 1.00 96.25 98 ASP A C 1
ATOM 693 O O . ASP A 1 98 ? -1.448 -8.503 10.069 1.00 96.25 98 ASP A O 1
ATOM 697 N N . LEU A 1 99 ? -0.821 -6.854 8.683 1.00 95.88 99 LEU A N 1
ATOM 698 C CA . LEU A 1 99 ? -0.545 -7.695 7.521 1.00 95.88 99 LEU A CA 1
ATOM 699 C C . LEU A 1 99 ? 0.542 -7.069 6.642 1.00 95.88 99 LEU A C 1
ATOM 701 O O . LEU A 1 99 ? 0.467 -5.888 6.306 1.00 95.88 99 LEU A O 1
ATOM 705 N N . ALA A 1 100 ? 1.492 -7.885 6.187 1.00 95.25 100 ALA A N 1
ATOM 706 C CA . ALA A 1 100 ? 2.435 -7.533 5.129 1.00 95.25 100 ALA A CA 1
ATOM 707 C C . ALA A 1 100 ? 2.303 -8.514 3.956 1.00 95.25 100 ALA A C 1
ATOM 709 O O . ALA A 1 100 ? 2.181 -9.722 4.168 1.00 95.25 100 ALA A O 1
ATOM 710 N N . PHE A 1 101 ? 2.327 -8.015 2.719 1.00 94.44 101 PHE A N 1
ATOM 711 C CA . PHE A 1 101 ? 2.261 -8.858 1.522 1.00 94.44 101 PHE A CA 1
ATOM 712 C C . PHE A 1 101 ? 3.133 -8.322 0.377 1.00 94.44 101 PHE A C 1
ATOM 714 O O . PHE A 1 101 ? 3.485 -7.144 0.332 1.00 94.44 101 PHE A O 1
ATOM 721 N N . ALA A 1 102 ? 3.472 -9.203 -0.568 1.00 91.94 102 ALA A N 1
ATOM 722 C CA . ALA A 1 102 ? 4.254 -8.883 -1.761 1.00 91.94 102 ALA A CA 1
ATOM 723 C C . ALA A 1 102 ? 3.722 -9.671 -2.968 1.00 91.94 102 ALA A C 1
ATOM 725 O O . ALA A 1 102 ? 3.592 -10.895 -2.904 1.00 91.94 102 ALA A O 1
ATOM 726 N N . VAL A 1 103 ? 3.440 -9.001 -4.091 1.00 84.50 103 VAL A N 1
ATOM 727 C CA . VAL A 1 103 ? 2.943 -9.657 -5.316 1.00 84.50 103 VAL A CA 1
ATOM 728 C C . VAL A 1 103 ? 3.921 -9.455 -6.466 1.00 84.50 103 VAL A C 1
ATOM 730 O O . VAL A 1 103 ? 4.075 -8.351 -6.976 1.00 84.50 103 VAL A O 1
ATOM 733 N N . ARG A 1 104 ? 4.529 -10.552 -6.944 1.00 74.44 104 ARG A N 1
ATOM 734 C CA . ARG A 1 104 ? 5.522 -10.553 -8.043 1.00 74.44 104 ARG A CA 1
ATOM 735 C C . ARG A 1 104 ? 6.737 -9.653 -7.768 1.00 74.44 104 ARG A C 1
ATOM 737 O O . ARG A 1 104 ? 7.201 -8.938 -8.654 1.00 74.44 104 ARG A O 1
ATOM 744 N N . VAL A 1 105 ? 7.272 -9.732 -6.555 1.00 62.75 105 VAL A N 1
ATOM 745 C CA . VAL A 1 105 ? 8.482 -9.011 -6.151 1.00 62.75 105 VAL A CA 1
ATOM 746 C C . VAL A 1 105 ? 9.678 -9.951 -6.192 1.00 62.75 105 VAL A C 1
ATOM 748 O O . VAL A 1 105 ? 9.616 -11.060 -5.671 1.00 62.75 105 VAL A O 1
ATOM 751 N N . GLY A 1 106 ? 10.775 -9.505 -6.801 1.00 58.94 106 GLY A N 1
ATOM 752 C CA . GLY A 1 106 ? 12.082 -10.120 -6.585 1.00 58.94 106 GLY A CA 1
ATOM 753 C C . GLY A 1 106 ? 12.766 -9.439 -5.405 1.00 58.94 106 GLY A C 1
ATOM 754 O O . GLY A 1 106 ? 13.235 -8.312 -5.565 1.00 58.94 106 GLY A O 1
ATOM 755 N N . ALA A 1 107 ? 12.815 -10.104 -4.253 1.00 57.09 107 ALA A N 1
ATOM 756 C CA . ALA A 1 107 ? 13.598 -9.689 -3.088 1.00 57.09 107 ALA A CA 1
ATOM 757 C C . ALA A 1 107 ? 14.821 -10.604 -2.954 1.00 57.09 107 ALA A C 1
ATOM 759 O O . ALA A 1 107 ? 14.739 -11.780 -3.319 1.00 57.09 107 ALA A O 1
ATOM 760 N N . ARG A 1 108 ? 15.960 -10.066 -2.503 1.00 52.25 108 ARG A N 1
ATOM 761 C CA . ARG A 1 108 ? 17.180 -10.877 -2.358 1.00 52.25 108 ARG A CA 1
ATOM 762 C C . ARG A 1 108 ? 17.240 -11.554 -0.992 1.00 52.25 108 ARG A C 1
ATOM 764 O O . ARG A 1 108 ? 17.642 -12.709 -0.944 1.00 52.25 108 ARG A O 1
ATOM 771 N N . GLU A 1 109 ? 16.765 -10.883 0.056 1.00 53.00 109 GLU A N 1
ATOM 772 C CA . GLU A 1 109 ? 16.625 -11.399 1.424 1.00 53.00 109 GLU A CA 1
ATOM 773 C C . GLU A 1 109 ? 15.403 -10.719 2.084 1.00 53.00 109 GLU A C 1
ATOM 775 O O . GLU A 1 109 ? 15.120 -9.559 1.793 1.00 53.00 109 GLU A O 1
ATOM 780 N N . ILE A 1 110 ? 14.626 -11.428 2.913 1.00 49.00 110 ILE A N 1
ATOM 781 C CA . ILE A 1 110 ? 13.490 -10.860 3.669 1.00 49.00 110 ILE A CA 1
ATOM 782 C C . ILE A 1 110 ? 13.581 -11.379 5.107 1.00 49.00 110 ILE A C 1
ATOM 784 O O . ILE A 1 110 ? 13.475 -12.586 5.322 1.00 49.00 110 ILE A O 1
ATOM 788 N N . THR A 1 111 ? 13.721 -10.472 6.074 1.00 51.53 111 THR A N 1
ATOM 789 C CA . THR A 1 111 ? 13.612 -10.768 7.511 1.00 51.53 111 THR A CA 1
ATOM 790 C C . THR A 1 111 ? 12.453 -9.935 8.055 1.00 51.53 111 THR A C 1
ATOM 792 O O . THR A 1 111 ? 12.499 -8.712 7.952 1.00 51.53 111 THR A O 1
ATOM 795 N N . LEU A 1 112 ? 11.396 -10.596 8.541 1.00 53.56 112 LEU A N 1
ATOM 796 C CA . LEU A 1 112 ? 10.191 -9.973 9.113 1.00 53.56 112 LEU A CA 1
ATOM 797 C C . LEU A 1 112 ? 10.268 -9.932 10.639 1.00 53.56 112 LEU A C 1
ATOM 799 O O . LEU A 1 112 ? 10.765 -10.929 11.213 1.00 53.56 112 LEU A O 1
#

Nearest PDB structures (foldseek):
  8ftv-assembly1_A-2  TM=8.047E-01  e=6.083E-05  Streptomyces griseoviridis
  8r4z-assembly1_A  TM=7.538E-01  e=1.176E-04  Pseudomonas syringae
  2gpy-assembly1_B  TM=8.057E-01  e=2.273E-04  Halalkalibacterium halodurans C-125
  4kib-assembly1_A  TM=7.878E-01  e=2.427E-04  Streptomyces hygroscopicus
  6ecx-assembly1_A  TM=8.185E-01  e=7.949E-04  Stigmatella aurantiaca

pLDDT: mean 87.24, std 15.94, range [35.03, 98.12]

Solvent-accessible surface area (backbone atoms only — not comparable to full-atom values): 6684 Å² total; per-residue (Å²): 137,81,84,75,77,73,74,76,78,71,55,69,72,57,46,55,54,60,70,68,48,92,77,48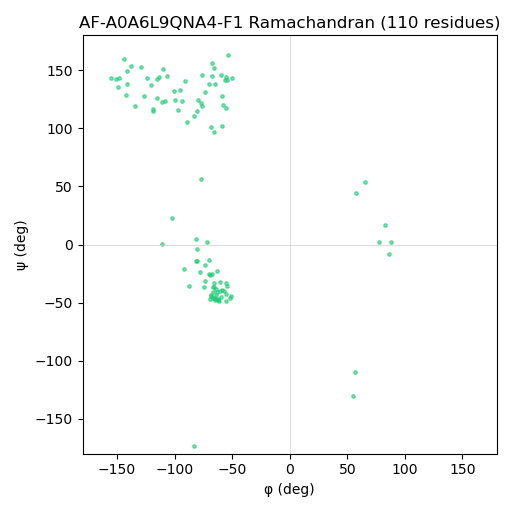,67,52,41,34,34,37,36,44,49,38,46,60,27,65,64,56,53,58,49,35,70,59,15,68,84,14,34,31,43,29,25,16,65,44,66,68,28,35,54,42,18,47,67,70,37,47,69,45,39,76,70,63,23,33,48,74,45,75,36,44,77,81,74,60,72,79,58,94,89,57,77,80,64,80,42,75,49,68,68,94,58,91,72,94,64,88,88,132

Organism: NCBI:txid453573

=== Feature glossary ===
Key to the feature types in this record:

Secondary structure (8-state, DSSP). Secondary structure is the local, repeating backbone conformation. DSSP classifies it into eight states by reading the hydrogen-bond network: three helix types (H, G, I), two β types (E, B), two non-regular types (T, S), and unstructured coil (-).

Backbone torsions (φ/ψ). Backbone dihedral angles. Every residue except chain termini has a φ (preceding-C → N → Cα → C) and a ψ (N → Cα → C → next-N). They are reported in degrees following the IUPAC sign convention. Secondary structure is essentially a statement about which (φ, ψ) basin each residue occupies.

Predicted aligned error. Predicted Aligned Error (PAE) is an AlphaFold confidence matrix: entry (i, j) is the expected error in the position of residue j, in ångströms, when the prediction is superimposed on the true structure at residue i. Low PAE within a block of residues means that block is internally rigid and well-predicted; high PAE between two blocks means their relative placement is uncertain even if each block individually is confident.

B-factor. B-factor (Debye–Waller factor) reflects atomic displacement in the crystal lattice. It is an experimental observable (units Å²), not a prediction; low values mean the atom is pinned down, high values mean it moves or is heterogeneous across the crystal.

Secondary structure (3-state, P-SEA). Three-state secondary structure (P-SEA) collapses the eight DSSP classes into helix (a), strand (b), and coil (c). P-SEA assigns these from Cα geometry alone — distances and angles — without requiring backbone oxygens, so it works on any Cα trace.

Sequence. Primary structure: the covalent order of the twenty standard amino acids along the backbone. Two proteins with the same sequence will (almost always) fold to the same structure; two with 30% identity often share a fold but not the details.

pLDDT. pLDDT is the predicted lDDT-Cα score: AlphaFold's confidence that the local environment of each residue (all inter-atomic distances within 15 Å) is correctly placed. It is a per-residue number between 0 and 100, with higher meaning more reliable.

InterPro / GO / CATH / organism. Functional annotations link the protein to curated databases. InterPro entries identify conserved domains and families by matching the sequence against member-database signatures (Pfam, PROSITE, CDD, …). Gene Ontology (GO) terms describe molecular function, biological process, and cellular component in a controlled vocabulary. CATH places the structure in a hierarchical fold classification (Class/Architecture/Topology/Homologous-superfamily). The organism is the source species.

Contact-map, Ramachandran, and PAE plots. Three diagnostic plots accompany the record. The Cα contact map visualizes the tertiary structure as a 2D adjacency matrix (8 Å cutoff, sequence-local contacts suppressed). The Ramachandran plot shows the distribution of backbone (φ, ψ) torsions, with points in the α and β basins reflecting secondary structure content. The PAE plot shows AlphaFold's inter-residue confidence as a color matrix.

mmCIF coordinates. The mmCIF table is the protein's shape written out atom by atom. For each backbone N, Cα, C, and carbonyl O, it records an (x, y, z) coordinate triple in Å plus the residue type, chain letter, and residue number.

Radius of gyration, Cα contacts, bounding box. Three whole-structure scalars: the radius of gyration (RMS distance of Cα from centroid, in Å), the count of Cα–Cα contacts (pairs closer than 8 Å and separated by more than four residues in sequence — i.e. tertiary, not local, contacts), and the bounding-box dimensions. Together they distinguish compact globular folds from extended fibres or disordered chains.

Foldseek 3Di. The Foldseek 3Di string encodes local tertiary geometry as a 20-letter alphabet — one character per residue — derived from the relative positions of nearby Cα atoms. Unlike the amino-acid sequence, 3Di is a direct function of the 3D structure, so two proteins with the same fold have similar 3Di strings even at low sequence identity.

Rendered structure images. Six rendered views show the 3D structure from the faces of a cube — i.e. along ±x, ±y, ±z. Rendering representation is drawn randomly per protein from cartoon (secondary-structure ribbons), sticks (backbone bonds), or molecular surface; coloring is either N→C rainbow (blue at the N-terminus through red at the C-terminus) or one color per chain.

Nearest PDB structures. The Foldseek neighbor list gives the closest experimentally determined structures in the PDB, ranked by structural alignment. TM-score near 1 means near-identical fold; near 0.3 means only rough topology match. This is how one finds what a novel AlphaFold prediction most resembles in the solved-structure universe.

Solvent-accessible surface area. SASA measures how much of the protein is reachable by solvent. It is computed by rolling a water-sized probe over the atomic surface and summing the exposed area (Å²). Per-residue SASA distinguishes core (buried, low SASA) from surface (exposed, high SASA) residues; total SASA is a whole-molecule size measure.